Protein AF-A0A7S3F3W3-F1 (afdb_monomer_lite)

Radius of gyration: 16.12 Å; chains: 1; bounding box: 39×40×44 Å

Sequence (169 aa):
FDASTVGALYGQASDDHSRWLGLWSKMDLAHVFGFPLWEEEVFKLLQAAFGELTSIYDYYAGSKPGSGGQSDETMQQSELVDFALDVGLVTEEFPLGRVLAIFDQINERDARHDRDLELHEFLNLLVVVAFHRANPRFGEQPTPKAKPLVEVPRSLKQLLSAQVLRTES

Structure (mmCIF, N/CA/C/O backbone):
data_AF-A0A7S3F3W3-F1
#
_entry.id   AF-A0A7S3F3W3-F1
#
loop_
_atom_site.group_PDB
_atom_site.id
_atom_site.type_symbol
_atom_site.label_atom_id
_atom_site.label_alt_id
_atom_site.label_comp_id
_atom_site.label_asym_id
_atom_site.label_entity_id
_atom_site.label_seq_id
_atom_site.pdbx_PDB_ins_code
_atom_site.Cartn_x
_atom_site.Cartn_y
_atom_site.Cartn_z
_atom_site.occupancy
_atom_site.B_iso_or_equiv
_atom_site.auth_seq_id
_atom_site.auth_comp_id
_atom_site.auth_asym_id
_atom_site.auth_atom_id
_atom_site.pdbx_PDB_model_num
ATOM 1 N N . PHE A 1 1 ? 5.085 -18.299 2.031 1.00 86.56 1 PHE A N 1
ATOM 2 C CA . PHE A 1 1 ? 4.771 -18.625 0.625 1.00 86.56 1 PHE A CA 1
ATOM 3 C C . PHE A 1 1 ? 6.036 -18.391 -0.204 1.00 86.56 1 PHE A C 1
ATOM 5 O O . PHE A 1 1 ? 6.849 -17.581 0.214 1.00 86.56 1 PHE A O 1
ATOM 12 N N . ASP A 1 2 ? 6.290 -19.139 -1.286 1.00 90.50 2 ASP A N 1
ATOM 13 C CA . ASP A 1 2 ? 7.521 -18.967 -2.087 1.00 90.50 2 ASP A CA 1
ATOM 14 C C . ASP A 1 2 ? 7.233 -18.182 -3.373 1.00 90.50 2 ASP A C 1
ATOM 16 O O . ASP A 1 2 ? 6.868 -18.750 -4.407 1.00 90.50 2 ASP A O 1
ATOM 20 N N . ALA A 1 3 ? 7.411 -16.862 -3.291 1.00 90.88 3 ALA A N 1
ATOM 21 C CA . ALA A 1 3 ? 7.175 -15.927 -4.387 1.00 90.88 3 ALA A CA 1
ATOM 22 C C . ALA A 1 3 ? 8.014 -16.227 -5.639 1.00 90.88 3 ALA A C 1
ATOM 24 O O . ALA A 1 3 ? 7.561 -15.953 -6.748 1.00 90.88 3 ALA A O 1
ATOM 25 N N . SER A 1 4 ? 9.202 -16.824 -5.483 1.00 89.31 4 SER A N 1
ATOM 26 C CA . SER A 1 4 ? 10.112 -17.102 -6.604 1.00 89.31 4 SER A CA 1
ATOM 27 C C . SER A 1 4 ? 9.578 -18.164 -7.572 1.00 89.31 4 SER A C 1
ATOM 29 O O . SER A 1 4 ? 10.044 -18.268 -8.705 1.00 89.31 4 SER A O 1
ATOM 31 N N . THR A 1 5 ? 8.579 -18.937 -7.136 1.00 88.75 5 THR A N 1
ATOM 32 C CA . THR A 1 5 ? 7.930 -19.985 -7.937 1.00 88.75 5 THR A CA 1
ATOM 33 C C . THR A 1 5 ? 6.722 -19.486 -8.728 1.00 88.75 5 THR A C 1
ATOM 35 O O . THR A 1 5 ? 6.204 -20.212 -9.581 1.00 88.75 5 THR A O 1
ATOM 38 N N . VAL A 1 6 ? 6.251 -18.263 -8.461 1.00 90.62 6 VAL A N 1
ATOM 39 C CA . VAL A 1 6 ? 5.092 -17.691 -9.149 1.00 90.62 6 VAL A CA 1
ATOM 40 C C . VAL A 1 6 ? 5.532 -17.108 -10.483 1.00 90.62 6 VAL A C 1
ATOM 42 O O . VAL A 1 6 ? 6.422 -16.271 -10.525 1.00 90.62 6 VAL A O 1
ATOM 45 N N . GLY A 1 7 ? 4.893 -17.543 -11.571 1.00 89.12 7 GLY A N 1
ATOM 46 C CA . GLY A 1 7 ? 5.175 -17.039 -12.915 1.00 89.12 7 GLY A CA 1
ATOM 47 C C . GLY A 1 7 ? 4.514 -15.693 -13.233 1.00 89.12 7 GLY A C 1
ATOM 48 O O . GLY A 1 7 ? 3.687 -15.170 -12.480 1.00 89.12 7 GLY A O 1
ATOM 49 N N . ALA A 1 8 ? 4.858 -15.153 -14.401 1.00 89.62 8 ALA A N 1
ATOM 50 C CA . ALA A 1 8 ? 4.246 -13.943 -14.937 1.00 89.62 8 ALA A CA 1
ATOM 51 C C . ALA A 1 8 ? 2.738 -14.128 -15.179 1.00 89.62 8 ALA A C 1
ATOM 53 O O . ALA A 1 8 ? 2.280 -15.204 -15.579 1.00 89.62 8 ALA A O 1
ATOM 54 N N . 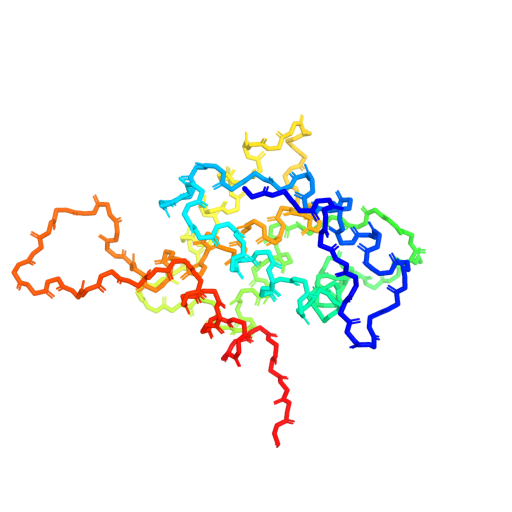LEU A 1 9 ? 1.965 -13.060 -14.970 1.00 90.62 9 LEU A N 1
ATOM 55 C CA . LEU A 1 9 ? 0.548 -13.034 -15.338 1.00 90.62 9 LEU A CA 1
ATOM 56 C C . LEU A 1 9 ? 0.381 -12.992 -16.864 1.00 90.62 9 LEU A C 1
ATOM 58 O O . LEU A 1 9 ? 1.271 -12.562 -17.598 1.00 90.62 9 LEU A O 1
ATOM 62 N N . TYR A 1 10 ? -0.790 -13.401 -17.358 1.00 85.94 10 TYR A N 1
ATOM 63 C CA . TYR A 1 10 ? -1.111 -13.270 -18.779 1.00 85.94 10 TYR A CA 1
ATOM 64 C C . TYR A 1 10 ? -1.043 -11.796 -19.207 1.00 85.94 10 TYR A C 1
ATOM 66 O O . TYR A 1 10 ? -1.745 -10.957 -18.650 1.00 85.94 10 TYR A O 1
ATOM 74 N N . GLY A 1 11 ? -0.197 -11.490 -20.193 1.00 84.50 11 GLY A N 1
ATOM 75 C CA . GLY A 1 11 ? 0.031 -10.124 -20.673 1.00 84.50 11 GLY A CA 1
ATOM 76 C C . GLY A 1 11 ? 1.056 -9.312 -19.872 1.00 84.50 11 GLY A C 1
ATOM 77 O O . GLY A 1 11 ? 1.397 -8.215 -20.302 1.00 84.50 11 GLY A O 1
ATOM 78 N N . GLN A 1 12 ? 1.591 -9.836 -18.763 1.00 86.38 12 GLN A N 1
ATOM 79 C CA . GLN A 1 12 ? 2.699 -9.201 -18.045 1.00 86.38 12 GLN A CA 1
ATOM 80 C C . GLN A 1 12 ? 4.016 -9.449 -18.794 1.00 86.38 12 GLN A C 1
ATOM 82 O O . GLN A 1 12 ? 4.351 -10.595 -19.107 1.00 86.38 12 GLN A O 1
ATOM 87 N N . ALA A 1 13 ? 4.777 -8.389 -19.073 1.00 86.44 13 ALA A N 1
ATOM 88 C CA . ALA A 1 13 ? 6.097 -8.518 -19.683 1.00 86.44 13 ALA A CA 1
ATOM 89 C C . ALA A 1 13 ? 7.075 -9.261 -18.749 1.00 86.44 13 ALA A C 1
ATOM 91 O O . ALA A 1 13 ? 7.006 -9.136 -17.525 1.00 86.44 13 ALA A O 1
ATOM 92 N N . SER A 1 14 ? 8.016 -10.023 -19.320 1.00 86.12 14 SER A N 1
ATOM 93 C CA . SER A 1 14 ? 9.006 -10.792 -18.542 1.00 86.12 14 SER A CA 1
ATOM 94 C C . SER A 1 14 ? 9.884 -9.900 -17.657 1.00 86.12 14 SER A C 1
ATOM 96 O O . SER A 1 14 ? 10.218 -10.278 -16.530 1.00 86.12 14 SER A O 1
ATOM 98 N N . ASP A 1 15 ? 10.234 -8.713 -18.151 1.00 87.00 15 ASP A N 1
ATOM 99 C CA . ASP A 1 15 ? 11.040 -7.743 -17.410 1.00 87.00 15 ASP A CA 1
ATOM 100 C C . ASP A 1 15 ? 10.240 -7.136 -16.246 1.00 87.00 15 ASP A C 1
ATOM 102 O O . ASP A 1 15 ? 10.757 -7.058 -15.132 1.00 87.00 15 ASP A O 1
ATOM 106 N N . ASP A 1 16 ? 8.953 -6.825 -16.450 1.00 87.81 16 ASP A N 1
ATOM 107 C CA . ASP A 1 16 ? 8.057 -6.346 -15.385 1.00 87.81 16 ASP A CA 1
ATOM 108 C C . ASP A 1 16 ? 7.867 -7.395 -14.291 1.00 87.81 16 ASP A C 1
ATOM 110 O O . ASP A 1 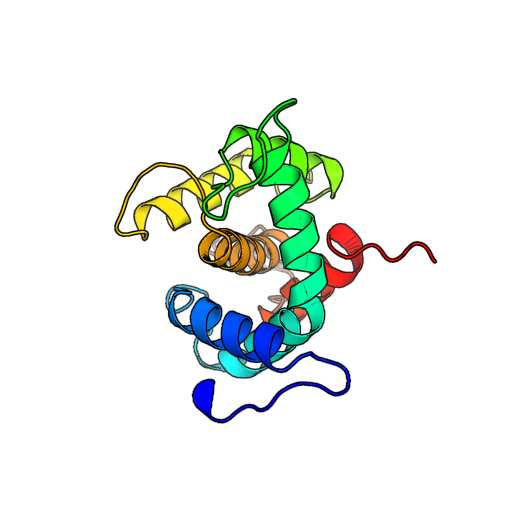16 ? 7.885 -7.076 -13.103 1.00 87.81 16 ASP A O 1
ATOM 114 N N . HIS A 1 17 ? 7.712 -8.663 -14.678 1.00 92.00 17 HIS A N 1
ATOM 115 C CA . HIS A 1 17 ? 7.620 -9.761 -13.724 1.00 92.00 17 HIS A CA 1
ATOM 116 C C . HIS A 1 17 ? 8.922 -9.937 -12.929 1.00 92.00 17 HIS A C 1
ATOM 118 O O . HIS A 1 17 ? 8.886 -10.089 -11.708 1.00 92.00 17 HIS A O 1
ATOM 124 N N . SER A 1 18 ? 10.077 -9.851 -13.593 1.00 93.00 18 SER A N 1
ATOM 125 C CA . SER A 1 18 ? 11.382 -9.936 -12.924 1.00 93.00 18 SER A CA 1
ATOM 126 C C . SER A 1 18 ? 11.595 -8.770 -11.953 1.00 93.00 18 SER A C 1
ATOM 128 O O . SER A 1 18 ? 12.050 -8.977 -10.825 1.00 93.00 18 SER A O 1
ATOM 130 N N . ARG A 1 19 ? 11.206 -7.549 -12.350 1.00 93.50 19 ARG A N 1
ATOM 131 C CA . ARG A 1 19 ? 11.229 -6.359 -11.486 1.00 93.50 19 ARG A CA 1
ATOM 132 C C . ARG A 1 19 ? 10.298 -6.529 -10.286 1.00 93.50 19 ARG A C 1
ATOM 134 O O . ARG A 1 19 ? 10.706 -6.210 -9.173 1.00 93.50 19 ARG A O 1
ATOM 141 N N . TRP A 1 20 ? 9.096 -7.069 -10.492 1.00 95.31 20 TRP A N 1
ATOM 142 C CA . TRP A 1 20 ? 8.154 -7.374 -9.415 1.00 95.31 20 TRP A CA 1
ATOM 143 C C . TRP A 1 20 ? 8.748 -8.342 -8.385 1.00 95.31 20 TRP A C 1
ATOM 145 O O . TRP A 1 20 ? 8.714 -8.049 -7.193 1.00 95.31 20 TRP A O 1
ATOM 155 N N . LEU A 1 21 ? 9.347 -9.456 -8.821 1.00 96.38 21 LEU A N 1
ATOM 156 C CA . LEU A 1 21 ? 9.980 -10.417 -7.907 1.00 96.38 21 LEU A CA 1
ATOM 157 C C . LEU A 1 21 ? 11.139 -9.789 -7.123 1.00 96.38 21 LEU A C 1
ATOM 159 O O . LEU A 1 21 ? 11.247 -9.987 -5.911 1.00 96.38 21 LEU A O 1
ATOM 163 N N . GLY A 1 22 ? 11.979 -9.001 -7.801 1.00 94.88 22 GLY A N 1
ATOM 164 C CA . GLY A 1 22 ? 13.060 -8.259 -7.155 1.00 94.88 22 GLY A CA 1
ATOM 165 C C . GLY A 1 22 ? 12.537 -7.280 -6.104 1.00 94.88 22 GLY A C 1
ATOM 166 O O . GLY A 1 22 ? 13.079 -7.207 -5.003 1.00 94.88 22 GLY A O 1
ATOM 167 N N . LEU A 1 23 ? 11.449 -6.575 -6.411 1.00 94.50 23 LEU A N 1
ATOM 168 C CA . LEU A 1 23 ? 10.822 -5.624 -5.504 1.00 94.50 23 LEU A CA 1
ATOM 169 C C . LEU A 1 23 ? 10.156 -6.301 -4.301 1.00 94.50 23 LEU A C 1
ATOM 171 O O . LEU A 1 23 ? 10.388 -5.884 -3.169 1.00 94.50 23 LEU A O 1
ATOM 175 N N . TRP A 1 24 ? 9.398 -7.376 -4.528 1.00 96.56 24 TRP A N 1
ATOM 176 C CA . TRP A 1 24 ? 8.765 -8.153 -3.462 1.00 96.56 24 TRP A CA 1
ATOM 177 C C . TRP A 1 24 ? 9.789 -8.671 -2.452 1.00 96.56 24 TRP A C 1
ATOM 179 O O . TRP A 1 24 ? 9.546 -8.626 -1.251 1.00 96.56 24 TRP A O 1
ATOM 189 N N . SER A 1 25 ? 10.965 -9.102 -2.921 1.00 95.31 25 SER A N 1
ATOM 190 C CA . SER A 1 25 ? 12.028 -9.603 -2.039 1.00 95.31 25 SER A CA 1
ATOM 191 C C . SER A 1 25 ? 12.564 -8.566 -1.040 1.00 95.31 25 SER A C 1
ATOM 193 O O . SER A 1 25 ? 13.163 -8.950 -0.038 1.00 95.31 25 SER A O 1
ATOM 195 N N . LYS A 1 26 ? 12.336 -7.269 -1.296 1.00 93.81 26 LYS A N 1
ATOM 196 C CA . LYS A 1 26 ? 12.709 -6.159 -0.408 1.00 93.81 26 LYS A CA 1
ATOM 197 C C . LYS A 1 26 ? 11.593 -5.737 0.555 1.00 93.81 26 LYS A C 1
ATOM 199 O O . LYS A 1 26 ? 11.859 -5.003 1.497 1.00 93.81 26 LYS A O 1
ATOM 204 N N . MET A 1 27 ? 10.346 -6.139 0.316 1.00 94.88 27 MET A N 1
ATOM 205 C CA . MET A 1 27 ? 9.210 -5.733 1.148 1.00 94.88 27 MET A CA 1
ATOM 206 C C . MET A 1 27 ? 9.286 -6.368 2.550 1.00 94.88 27 MET A C 1
ATOM 208 O O . MET A 1 27 ? 9.442 -7.583 2.668 1.00 94.88 27 MET A O 1
ATOM 212 N N . ASP A 1 28 ? 9.115 -5.571 3.616 1.00 93.38 28 ASP A N 1
ATOM 213 C CA . ASP A 1 28 ? 8.969 -6.059 4.997 1.00 93.38 28 ASP A CA 1
ATOM 214 C C . ASP A 1 28 ? 7.508 -5.943 5.446 1.00 93.38 28 ASP A C 1
ATOM 216 O O . ASP A 1 28 ? 7.036 -4.886 5.866 1.00 93.38 28 ASP A O 1
ATOM 220 N N . LEU A 1 29 ? 6.797 -7.068 5.390 1.00 96.00 29 LEU A N 1
ATOM 221 C CA . LEU A 1 29 ? 5.403 -7.186 5.822 1.00 96.00 29 LEU A CA 1
ATOM 222 C C . LEU A 1 29 ? 5.226 -8.096 7.045 1.00 96.00 29 LEU A C 1
ATOM 224 O O . LEU A 1 29 ? 4.098 -8.304 7.496 1.00 96.00 29 LEU A O 1
ATOM 228 N N . ALA A 1 30 ? 6.315 -8.621 7.615 1.00 95.25 30 ALA A N 1
ATOM 229 C CA . ALA A 1 30 ? 6.249 -9.609 8.694 1.00 95.25 30 ALA A CA 1
ATOM 230 C C . ALA A 1 30 ? 5.612 -9.058 9.981 1.00 95.25 30 ALA A C 1
ATOM 232 O O . ALA A 1 30 ? 5.107 -9.812 10.813 1.00 95.25 30 ALA A O 1
ATOM 233 N N . HIS A 1 31 ? 5.621 -7.734 10.136 1.00 93.25 31 HIS A N 1
ATOM 234 C CA . HIS A 1 31 ? 5.022 -7.022 11.259 1.00 93.25 31 HIS A CA 1
ATOM 235 C C . HIS A 1 31 ? 3.510 -6.776 11.102 1.00 93.25 31 HIS A C 1
ATOM 237 O O . HIS A 1 31 ? 2.852 -6.375 12.065 1.00 93.25 31 HIS A O 1
ATOM 243 N N . VAL A 1 32 ? 2.946 -6.988 9.911 1.00 96.00 32 VAL A N 1
ATOM 244 C CA . VAL A 1 32 ? 1.533 -6.719 9.630 1.00 96.00 32 VAL A CA 1
ATOM 245 C C . VAL A 1 32 ? 0.668 -7.868 10.153 1.00 96.00 32 VAL A C 1
ATOM 247 O O . VAL A 1 32 ? 0.983 -9.049 9.996 1.00 96.00 32 VAL A O 1
ATOM 250 N N . PHE A 1 33 ? -0.452 -7.525 10.796 1.00 94.81 33 PHE A N 1
ATOM 251 C CA . PHE A 1 33 ? -1.319 -8.493 11.468 1.00 94.81 33 PHE A CA 1
ATOM 252 C C . PHE A 1 33 ? -1.741 -9.649 10.548 1.00 94.81 33 PHE A C 1
ATOM 254 O O . PHE A 1 33 ? -2.267 -9.436 9.457 1.00 94.81 33 PHE A O 1
ATOM 261 N N . GLY A 1 34 ? -1.556 -10.884 11.020 1.00 95.19 34 GLY A N 1
ATOM 262 C CA . GLY A 1 34 ? -1.947 -12.103 10.306 1.00 95.19 34 GLY A CA 1
ATOM 263 C C . GLY A 1 34 ? -0.907 -12.639 9.318 1.00 95.19 34 GLY A C 1
ATOM 264 O O . GLY A 1 34 ? -1.157 -13.680 8.714 1.00 95.19 34 GLY A O 1
ATOM 265 N N . PHE A 1 35 ? 0.249 -11.991 9.153 1.00 96.25 35 PHE A N 1
ATOM 266 C CA . PHE A 1 35 ? 1.347 -12.555 8.366 1.00 96.25 35 PHE A CA 1
ATOM 267 C C . PHE A 1 35 ? 1.829 -13.897 8.973 1.00 96.25 35 PHE A C 1
ATOM 269 O O . PHE A 1 35 ? 1.893 -14.006 10.201 1.00 96.25 35 PHE A O 1
ATOM 276 N N . PRO A 1 36 ? 2.172 -14.932 8.172 1.00 96.56 36 PRO A N 1
ATOM 277 C CA . PRO A 1 36 ? 2.176 -15.006 6.703 1.00 96.56 36 PRO A CA 1
ATOM 278 C C . PRO A 1 36 ? 0.883 -15.580 6.087 1.00 96.56 36 PRO A C 1
ATOM 280 O O . PRO A 1 36 ? 0.894 -15.991 4.930 1.00 96.56 36 PRO A O 1
ATOM 283 N N . LEU A 1 37 ? -0.233 -15.657 6.824 1.00 96.75 37 LEU A N 1
ATOM 284 C CA . LEU A 1 37 ? -1.443 -16.373 6.375 1.00 96.75 37 LEU A CA 1
ATOM 285 C C . LEU A 1 37 ? -2.014 -15.841 5.054 1.00 96.75 37 LEU A C 1
ATOM 287 O O . LEU A 1 37 ? -2.550 -16.608 4.264 1.00 96.75 37 LEU A O 1
ATOM 291 N N . TRP A 1 38 ? -1.891 -14.536 4.821 1.00 97.44 38 TRP A N 1
ATOM 292 C CA . TRP A 1 38 ? -2.429 -13.845 3.649 1.00 97.44 38 TRP A CA 1
ATOM 293 C C . TRP A 1 38 ? -1.371 -13.467 2.604 1.00 97.44 38 TRP A C 1
ATOM 295 O O . TRP A 1 38 ? -1.699 -12.825 1.605 1.00 97.44 38 TRP A O 1
ATOM 305 N N . GLU A 1 39 ? -0.105 -13.827 2.835 1.00 97.50 39 GLU A N 1
ATOM 306 C CA . GLU A 1 39 ? 1.051 -13.369 2.052 1.00 97.50 39 GLU A CA 1
ATOM 307 C C . GLU A 1 39 ? 0.860 -13.596 0.543 1.00 97.50 39 GLU A C 1
ATOM 309 O O . GLU A 1 39 ? 1.043 -12.679 -0.255 1.00 97.50 39 GLU A O 1
ATOM 314 N N . GLU A 1 40 ? 0.410 -14.795 0.161 1.00 97.31 40 GLU A N 1
ATOM 315 C CA . GLU A 1 40 ? 0.164 -15.170 -1.235 1.00 97.31 40 GLU A CA 1
ATOM 316 C C . GLU A 1 40 ? -0.916 -14.303 -1.905 1.00 97.31 40 GLU A C 1
ATOM 318 O O . GLU A 1 40 ? -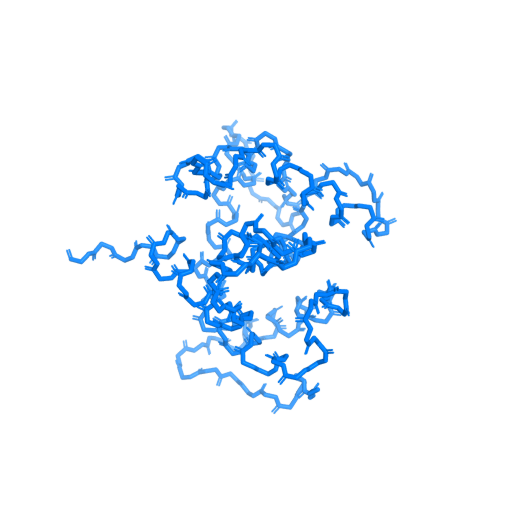0.790 -13.931 -3.073 1.00 97.31 40 GLU A O 1
ATOM 323 N N . GLU A 1 41 ? -1.992 -13.972 -1.187 1.00 97.94 41 GLU A N 1
ATOM 324 C CA . GLU A 1 41 ? -3.080 -13.163 -1.740 1.00 97.94 41 GLU A CA 1
ATOM 325 C C . GLU A 1 41 ? -2.649 -11.710 -1.947 1.00 97.94 41 GLU A C 1
ATOM 327 O O . GLU A 1 41 ? -2.960 -11.121 -2.984 1.00 97.94 41 GLU A O 1
ATOM 332 N N . VAL A 1 42 ? -1.895 -11.140 -1.001 1.00 98.38 42 VAL A N 1
ATOM 333 C CA . VAL A 1 42 ? -1.333 -9.788 -1.145 1.00 98.38 42 VAL A CA 1
ATOM 334 C C . VAL A 1 42 ? -0.304 -9.737 -2.269 1.00 98.38 42 VAL A C 1
ATOM 336 O O . VAL A 1 42 ? -0.364 -8.811 -3.078 1.00 98.38 42 VAL A O 1
ATOM 339 N N . PHE A 1 43 ? 0.562 -10.751 -2.389 1.00 98.06 43 PHE A N 1
ATOM 340 C CA . PHE A 1 43 ? 1.485 -10.875 -3.518 1.00 98.06 43 PHE A CA 1
ATOM 341 C C . PHE A 1 43 ? 0.738 -10.799 -4.851 1.00 98.06 43 PHE A C 1
ATOM 343 O O . PHE A 1 43 ? 1.072 -9.989 -5.710 1.00 98.06 43 PHE A O 1
ATOM 350 N N . LYS A 1 44 ? -0.317 -11.606 -5.017 1.00 97.19 44 LYS A N 1
ATOM 351 C CA . LYS A 1 44 ? -1.100 -11.657 -6.261 1.00 97.19 44 LYS A CA 1
ATOM 352 C C . LYS A 1 44 ? -1.827 -10.343 -6.551 1.00 97.19 44 LYS A C 1
ATOM 354 O O . LYS A 1 44 ? -1.877 -9.930 -7.707 1.00 97.19 44 LYS A O 1
ATOM 359 N N . LEU A 1 45 ? -2.384 -9.687 -5.528 1.00 97.88 45 LEU A N 1
ATOM 360 C CA . LEU A 1 45 ? -3.055 -8.389 -5.677 1.00 97.88 45 LEU A CA 1
ATOM 361 C C . LEU A 1 45 ? -2.086 -7.303 -6.151 1.00 97.88 45 LEU A C 1
ATOM 363 O O . LEU A 1 45 ? -2.407 -6.567 -7.081 1.00 97.88 45 LEU A O 1
ATOM 367 N N . LEU A 1 46 ? -0.904 -7.222 -5.540 1.00 97.69 46 LEU A N 1
ATOM 368 C CA . LEU A 1 46 ? 0.107 -6.238 -5.915 1.00 97.69 46 LEU A CA 1
ATOM 369 C C . LEU A 1 46 ? 0.753 -6.565 -7.265 1.00 97.69 46 LEU A C 1
ATOM 371 O O . LEU A 1 46 ? 0.916 -5.654 -8.068 1.00 97.69 46 LEU A O 1
ATOM 375 N N . GLN A 1 47 ? 1.021 -7.841 -7.575 1.00 96.88 47 GLN A N 1
ATOM 376 C CA . GLN A 1 47 ? 1.516 -8.259 -8.893 1.00 96.88 47 GLN A CA 1
ATOM 377 C C . GLN A 1 47 ? 0.560 -7.829 -10.010 1.00 96.88 47 GLN A C 1
ATOM 379 O O . GLN A 1 47 ? 0.998 -7.305 -11.032 1.00 96.88 47 GLN A O 1
ATOM 384 N N . ALA A 1 48 ? -0.745 -8.042 -9.813 1.00 95.31 48 ALA A N 1
ATOM 385 C CA . ALA A 1 48 ? -1.765 -7.677 -10.792 1.00 95.31 48 ALA A CA 1
ATOM 386 C C . ALA A 1 48 ? -1.861 -6.160 -11.013 1.00 95.31 48 ALA A C 1
ATOM 388 O O . ALA A 1 48 ? -2.177 -5.729 -12.117 1.00 95.31 48 ALA A O 1
ATOM 389 N N . ALA A 1 49 ? -1.565 -5.363 -9.985 1.00 95.50 49 ALA A N 1
ATOM 390 C CA . ALA A 1 49 ? -1.592 -3.904 -10.030 1.00 95.50 49 ALA A CA 1
ATOM 391 C C . ALA A 1 49 ? -0.213 -3.265 -10.285 1.00 95.50 49 ALA A C 1
ATOM 393 O O . ALA A 1 49 ? -0.098 -2.041 -10.295 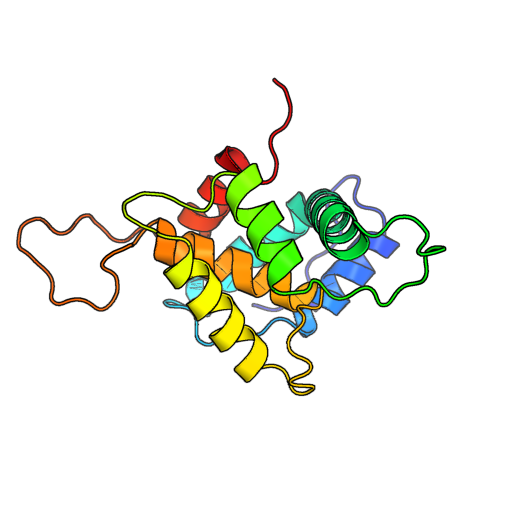1.00 95.50 49 ALA A O 1
ATOM 394 N N . PHE A 1 50 ? 0.845 -4.062 -10.468 1.00 94.25 50 PHE A N 1
ATOM 395 C CA . PHE A 1 50 ? 2.224 -3.591 -10.329 1.00 94.25 50 PHE A CA 1
ATOM 396 C C . PHE A 1 50 ? 2.598 -2.468 -11.304 1.00 94.25 50 PHE A C 1
ATOM 398 O O . PHE A 1 50 ? 3.194 -1.473 -10.893 1.00 94.25 50 PHE A O 1
ATOM 405 N N . GLY A 1 51 ? 2.229 -2.599 -12.582 1.00 91.25 51 GLY A N 1
ATOM 406 C CA . GLY A 1 51 ? 2.551 -1.592 -13.601 1.00 91.25 51 GLY A CA 1
ATOM 407 C C . GLY A 1 51 ? 1.873 -0.241 -13.345 1.00 91.25 51 GLY A C 1
ATOM 408 O O . GLY A 1 51 ? 2.500 0.811 -13.471 1.00 91.25 51 GLY A O 1
ATOM 409 N N . GLU A 1 52 ? 0.610 -0.265 -12.920 1.00 92.19 52 GLU A N 1
ATOM 410 C CA . GLU A 1 52 ? -0.154 0.945 -12.602 1.00 92.19 52 GLU A CA 1
ATOM 411 C C . GLU A 1 52 ? 0.333 1.585 -11.296 1.00 92.19 52 GLU A C 1
ATOM 413 O O . GLU A 1 52 ? 0.573 2.787 -11.259 1.00 92.19 52 GLU A O 1
ATOM 418 N N . LEU A 1 53 ? 0.593 0.786 -10.254 1.00 95.12 53 LEU A N 1
ATOM 419 C CA . LEU A 1 53 ? 1.173 1.273 -8.998 1.00 95.12 53 LEU A CA 1
ATOM 420 C C . LEU A 1 53 ? 2.554 1.900 -9.195 1.00 95.12 53 LEU A C 1
ATOM 422 O O . LEU A 1 53 ? 2.850 2.915 -8.571 1.00 95.12 53 LEU A O 1
ATOM 426 N N . THR A 1 54 ? 3.373 1.326 -10.079 1.00 92.31 54 THR A N 1
ATOM 427 C CA . THR A 1 54 ? 4.665 1.910 -10.462 1.00 92.31 54 THR A CA 1
ATOM 428 C C . THR A 1 54 ? 4.463 3.265 -11.135 1.00 92.31 54 THR A C 1
ATOM 430 O O . THR A 1 54 ? 5.106 4.232 -10.754 1.00 92.31 54 THR A O 1
ATOM 433 N N . SER A 1 55 ? 3.516 3.364 -12.072 1.00 90.25 55 SER A N 1
ATOM 434 C CA . SER A 1 55 ? 3.228 4.621 -12.777 1.00 90.25 55 SER A CA 1
ATOM 435 C C . SER A 1 55 ? 2.702 5.713 -11.835 1.00 90.25 55 SER A C 1
ATOM 437 O O . SER A 1 55 ? 3.066 6.877 -11.973 1.00 90.25 55 SER A O 1
ATOM 439 N N . ILE A 1 56 ? 1.867 5.340 -10.859 1.00 92.31 56 ILE A N 1
ATOM 440 C CA . ILE A 1 56 ? 1.372 6.246 -9.813 1.00 92.31 56 ILE A CA 1
ATOM 441 C C . ILE A 1 56 ? 2.526 6.722 -8.933 1.00 92.31 56 ILE A C 1
ATOM 443 O O . ILE A 1 56 ? 2.646 7.916 -8.677 1.00 92.31 56 ILE A O 1
ATOM 447 N N . TYR A 1 57 ? 3.377 5.803 -8.480 1.00 93.44 57 TYR A N 1
ATOM 448 C CA . TYR A 1 57 ? 4.545 6.156 -7.685 1.00 93.44 57 TYR A CA 1
ATOM 449 C C . TYR A 1 57 ? 5.455 7.130 -8.442 1.00 93.44 57 TYR A C 1
ATOM 451 O O . TYR A 1 57 ? 5.755 8.191 -7.905 1.00 93.44 57 TYR A O 1
ATOM 459 N N . ASP A 1 58 ? 5.813 6.820 -9.692 1.00 89.88 58 ASP A N 1
ATOM 460 C CA . ASP A 1 58 ? 6.694 7.656 -10.517 1.00 89.88 58 ASP A CA 1
ATOM 461 C C . ASP A 1 58 ? 6.092 9.060 -10.732 1.00 89.88 58 ASP A C 1
ATOM 463 O O . ASP A 1 58 ? 6.804 10.062 -10.698 1.00 89.88 58 ASP A O 1
ATOM 467 N N . TYR A 1 59 ? 4.766 9.162 -10.890 1.00 89.44 59 TYR A N 1
ATOM 468 C CA . TYR A 1 59 ? 4.075 10.450 -11.010 1.00 89.44 59 TYR A CA 1
ATOM 469 C C . TYR A 1 59 ? 4.240 11.333 -9.760 1.00 89.44 59 TYR A C 1
ATOM 471 O O . TYR A 1 59 ? 4.509 12.531 -9.883 1.00 89.44 59 TYR A O 1
ATOM 479 N N . TYR A 1 60 ? 4.090 10.763 -8.560 1.00 90.75 60 TYR A N 1
ATOM 480 C CA . TYR A 1 60 ? 4.172 11.528 -7.311 1.00 90.75 60 TYR A CA 1
ATOM 481 C C . TYR A 1 60 ? 5.618 11.750 -6.844 1.00 90.75 60 TYR A C 1
ATOM 483 O O . TYR A 1 60 ? 5.951 12.871 -6.472 1.00 90.75 60 TYR A O 1
ATOM 491 N N . ALA A 1 61 ? 6.485 10.735 -6.926 1.00 88.88 61 ALA A N 1
ATOM 492 C CA . ALA A 1 61 ? 7.903 10.830 -6.553 1.00 88.88 61 ALA A CA 1
ATOM 493 C C . ALA A 1 61 ? 8.709 11.766 -7.480 1.00 88.88 61 ALA A C 1
ATOM 495 O O . ALA A 1 61 ? 9.730 12.324 -7.083 1.00 88.88 61 ALA A O 1
ATOM 496 N N . GLY A 1 62 ? 8.235 11.961 -8.718 1.00 70.88 62 GLY A N 1
ATOM 497 C CA . GLY A 1 62 ? 8.879 12.779 -9.747 1.00 70.88 62 GLY A CA 1
ATOM 498 C C . GLY A 1 62 ? 8.205 14.124 -10.033 1.00 70.88 62 GLY A C 1
ATOM 499 O O . GLY A 1 62 ? 8.565 14.788 -11.004 1.00 70.88 62 GLY A O 1
ATOM 500 N N . SER A 1 63 ? 7.233 14.578 -9.228 1.00 60.28 63 SER A N 1
ATOM 501 C CA . SER A 1 63 ? 6.445 15.808 -9.479 1.00 60.28 63 SER A CA 1
ATOM 502 C C . SER A 1 63 ? 7.233 17.142 -9.409 1.00 60.28 63 SER A C 1
ATOM 504 O O . SER A 1 63 ? 6.655 18.225 -9.275 1.00 60.28 63 SER A O 1
ATOM 506 N N . LYS A 1 64 ? 8.561 17.125 -9.579 1.00 53.62 64 LYS A N 1
ATOM 507 C CA . LYS A 1 64 ? 9.402 18.323 -9.722 1.00 53.62 64 LYS A CA 1
ATOM 508 C C . LYS A 1 64 ? 9.570 18.686 -11.206 1.00 53.62 64 LYS A C 1
ATOM 510 O O . LYS A 1 64 ? 10.108 17.896 -11.980 1.00 53.62 64 LYS A O 1
ATOM 515 N N . PRO A 1 65 ? 9.207 19.911 -11.637 1.00 43.59 65 PRO A N 1
ATOM 516 C CA . PRO A 1 65 ? 9.501 20.368 -12.992 1.00 43.59 65 PRO A CA 1
ATOM 517 C C . PRO A 1 65 ? 11.017 20.362 -13.251 1.00 43.59 65 PRO A C 1
ATOM 519 O O . PRO A 1 65 ? 11.752 21.152 -12.660 1.00 43.59 65 PRO A O 1
ATOM 522 N N . GLY A 1 66 ? 11.481 19.498 -14.160 1.00 51.66 66 GLY A N 1
ATOM 523 C CA . GLY A 1 66 ? 12.860 19.499 -14.659 1.00 51.66 66 GLY A CA 1
ATOM 524 C C . GLY A 1 66 ? 13.773 18.362 -14.189 1.00 51.66 66 GLY A C 1
ATOM 525 O O . GLY A 1 66 ? 14.959 18.415 -14.526 1.00 51.66 66 GLY A O 1
ATOM 526 N N . SER A 1 67 ? 13.284 17.334 -13.479 1.00 53.88 67 SER A N 1
ATOM 527 C CA . SER A 1 67 ? 14.076 16.108 -13.306 1.00 53.88 67 SER A CA 1
ATOM 528 C C . SER A 1 67 ? 14.122 15.350 -14.641 1.00 53.88 67 SER A C 1
ATOM 530 O O . SER A 1 67 ? 13.162 14.750 -15.118 1.00 53.88 67 SER A O 1
ATOM 532 N N . GLY A 1 68 ? 15.251 15.476 -15.341 1.00 46.84 68 GLY A N 1
ATOM 533 C CA . GLY A 1 68 ? 15.561 14.636 -16.491 1.00 46.84 68 GLY A CA 1
ATOM 534 C C . GLY A 1 68 ? 15.697 13.202 -15.997 1.00 46.84 68 GLY A C 1
ATOM 535 O O . GLY A 1 68 ? 16.702 12.882 -15.369 1.00 46.84 68 GLY A O 1
ATOM 536 N N . GLY A 1 69 ? 14.663 12.395 -16.241 1.00 50.16 69 GLY A N 1
ATOM 537 C CA . GLY A 1 69 ? 14.468 11.087 -15.622 1.00 50.16 69 GLY A CA 1
ATOM 538 C C . GLY A 1 69 ? 15.724 10.219 -15.533 1.00 50.16 69 GLY A C 1
ATOM 539 O O . GLY A 1 69 ? 16.345 9.907 -16.551 1.00 50.16 69 GLY A O 1
ATOM 540 N N . GLN A 1 70 ? 16.041 9.798 -14.305 1.00 45.78 70 GLN A N 1
ATOM 541 C CA . GLN A 1 70 ? 16.879 8.641 -13.985 1.00 45.78 70 GLN A CA 1
ATOM 542 C C . GLN A 1 70 ? 16.420 7.986 -12.668 1.00 45.78 70 GLN A C 1
ATOM 544 O O . GLN A 1 70 ? 16.553 8.561 -11.597 1.00 45.78 70 GLN A O 1
ATOM 549 N N . SER A 1 71 ? 15.881 6.773 -12.812 1.00 49.25 71 SER A N 1
ATOM 550 C CA . SER A 1 71 ? 16.013 5.524 -12.029 1.00 49.25 71 SER A CA 1
ATOM 551 C C . SER A 1 71 ? 16.135 5.442 -10.490 1.00 49.25 71 SER A C 1
ATOM 553 O O . SER A 1 71 ? 16.114 4.309 -10.024 1.00 49.25 71 SER A O 1
ATOM 555 N N . ASP A 1 72 ? 16.207 6.519 -9.705 1.00 58.03 72 ASP A N 1
ATOM 556 C CA . ASP A 1 72 ? 16.328 6.454 -8.226 1.00 58.03 72 ASP A CA 1
ATOM 557 C C . ASP A 1 72 ? 15.463 7.514 -7.503 1.00 58.03 72 ASP A C 1
ATOM 559 O O . ASP A 1 72 ? 15.803 7.981 -6.419 1.00 58.03 72 ASP A O 1
ATOM 563 N N . GLU A 1 73 ? 14.346 7.941 -8.100 1.00 74.56 73 GLU A N 1
ATOM 564 C CA . GLU A 1 73 ? 13.455 8.909 -7.446 1.00 74.56 73 GLU A CA 1
ATOM 565 C C . GLU A 1 73 ? 12.724 8.242 -6.265 1.00 74.56 73 GLU A C 1
ATOM 567 O O . GLU A 1 73 ? 11.970 7.277 -6.432 1.00 74.56 73 GLU A O 1
ATOM 572 N N . THR A 1 74 ? 12.999 8.736 -5.059 1.00 88.25 74 THR A N 1
ATOM 573 C CA . THR A 1 74 ? 12.339 8.377 -3.801 1.00 88.25 74 THR A CA 1
ATOM 574 C C . THR A 1 74 ? 11.180 9.339 -3.534 1.00 88.25 74 THR A C 1
ATOM 576 O O . THR A 1 74 ? 11.267 10.526 -3.845 1.00 88.25 74 THR A O 1
ATOM 579 N N . MET A 1 75 ? 10.078 8.844 -2.969 1.00 91.38 75 MET A N 1
ATOM 580 C CA . MET A 1 75 ? 8.914 9.668 -2.640 1.00 91.38 75 MET A CA 1
ATOM 581 C C . MET A 1 75 ? 9.102 10.360 -1.289 1.00 91.38 75 MET A C 1
ATOM 583 O O . MET A 1 75 ? 9.121 9.710 -0.240 1.00 91.38 75 MET A O 1
ATOM 587 N N . GLN A 1 76 ? 9.158 11.687 -1.304 1.00 91.75 76 GLN A N 1
ATOM 588 C CA . GLN A 1 76 ? 9.293 12.492 -0.093 1.00 91.75 76 GLN A CA 1
ATOM 589 C C . GLN A 1 76 ? 7.981 12.527 0.697 1.00 91.75 76 GLN A C 1
ATOM 591 O O . GLN A 1 76 ? 6.888 12.381 0.146 1.00 91.75 76 GLN A O 1
ATOM 596 N N . GLN A 1 77 ? 8.055 12.826 1.997 1.00 93.12 77 GLN A N 1
ATOM 597 C CA . GLN A 1 77 ? 6.854 12.935 2.835 1.00 93.12 77 GLN A CA 1
ATOM 598 C C . GLN A 1 77 ? 5.814 13.924 2.269 1.00 93.12 77 GLN A C 1
ATOM 600 O O . GLN A 1 77 ? 4.617 13.661 2.350 1.00 93.12 77 GLN A O 1
ATOM 605 N N . SER A 1 78 ? 6.243 15.046 1.676 1.00 92.69 78 SER A N 1
ATOM 606 C CA . SER A 1 78 ? 5.330 16.013 1.047 1.00 92.69 78 SER A CA 1
ATOM 607 C C .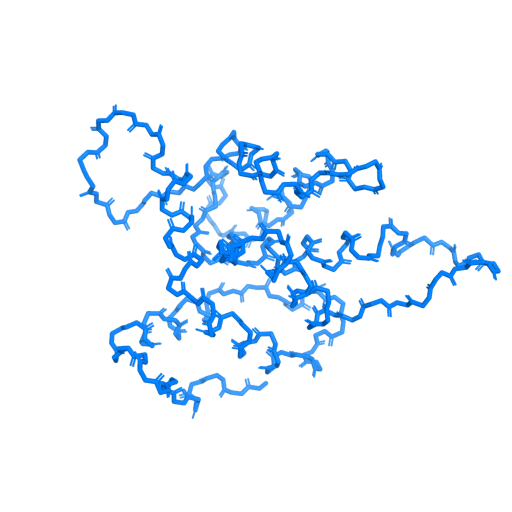 SER A 1 78 ? 4.623 15.449 -0.187 1.00 92.69 78 SER A C 1
ATOM 609 O O . SER A 1 78 ? 3.433 15.682 -0.356 1.00 92.69 78 SER A O 1
ATOM 611 N N . GLU A 1 79 ? 5.321 14.663 -1.004 1.00 94.12 79 GLU A N 1
ATOM 612 C CA . GLU A 1 79 ? 4.750 14.019 -2.196 1.00 94.12 79 GLU A CA 1
ATOM 613 C C . GLU A 1 79 ? 3.761 12.915 -1.795 1.00 94.12 79 GLU A C 1
ATOM 615 O O . GLU A 1 79 ? 2.703 12.766 -2.408 1.00 94.12 79 GLU A O 1
ATOM 620 N N . LEU A 1 80 ? 4.035 12.204 -0.692 1.00 95.69 80 LEU A N 1
ATOM 621 C CA . LEU A 1 80 ? 3.066 11.282 -0.102 1.00 95.69 80 LEU A CA 1
ATOM 622 C C . LEU A 1 80 ? 1.809 12.009 0.397 1.00 95.69 80 LEU A C 1
ATOM 624 O O . LEU A 1 80 ? 0.711 11.459 0.295 1.00 95.69 80 LEU A O 1
ATOM 628 N N . VAL A 1 81 ? 1.941 13.214 0.966 1.00 96.25 81 VAL A N 1
ATOM 629 C CA . VAL A 1 81 ? 0.780 14.013 1.395 1.00 96.25 81 VAL A CA 1
ATOM 630 C C . VAL A 1 81 ? -0.098 14.352 0.194 1.00 96.25 81 VAL A C 1
ATOM 632 O O . VAL A 1 81 ? -1.308 14.134 0.275 1.00 96.25 81 VAL A O 1
ATOM 635 N N . ASP A 1 82 ? 0.497 14.814 -0.907 1.00 95.00 82 ASP A N 1
ATOM 636 C CA . ASP A 1 82 ? -0.233 15.126 -2.140 1.00 95.00 82 ASP A CA 1
ATOM 637 C C . ASP A 1 82 ? -0.968 13.881 -2.663 1.00 95.00 82 ASP A C 1
ATOM 639 O O . ASP A 1 82 ? -2.191 13.908 -2.823 1.00 95.00 82 ASP A O 1
ATOM 643 N N . PHE A 1 83 ? -0.273 12.742 -2.774 1.00 95.81 83 PHE A N 1
ATOM 644 C CA . PHE A 1 83 ? -0.887 11.458 -3.130 1.00 95.81 83 PHE A CA 1
ATOM 645 C C . PHE A 1 83 ? -2.057 11.089 -2.209 1.00 95.81 83 PHE A C 1
ATOM 647 O O . PHE A 1 83 ? -3.150 10.756 -2.670 1.00 95.81 83 PHE A O 1
ATOM 654 N N . ALA A 1 84 ? -1.845 11.138 -0.892 1.00 96.69 84 ALA A N 1
ATOM 655 C CA . ALA A 1 84 ? -2.825 10.694 0.091 1.00 96.69 84 ALA A CA 1
ATOM 656 C C . ALA A 1 84 ? -4.109 11.534 0.068 1.00 96.69 84 ALA A C 1
ATOM 658 O O . ALA A 1 84 ? -5.196 11.002 0.334 1.00 96.69 84 ALA A O 1
ATOM 659 N N . LEU A 1 85 ? -3.987 12.829 -0.228 1.00 95.56 85 LEU A N 1
ATOM 660 C CA . LEU A 1 85 ? -5.118 13.737 -0.382 1.00 95.56 85 LEU A CA 1
ATOM 661 C C . LEU A 1 85 ? -5.839 13.501 -1.713 1.00 95.56 85 LEU A C 1
ATOM 663 O O . LEU A 1 85 ? -7.059 13.320 -1.699 1.00 95.56 85 LEU A O 1
ATOM 667 N N . ASP A 1 86 ? -5.105 13.417 -2.822 1.00 94.38 86 ASP A N 1
ATOM 668 C CA . ASP A 1 86 ? -5.668 13.266 -4.168 1.00 94.38 86 ASP A CA 1
ATOM 669 C C . ASP A 1 86 ? -6.493 11.983 -4.322 1.00 94.38 86 ASP A C 1
ATOM 671 O O . ASP A 1 86 ? -7.619 12.005 -4.831 1.00 94.38 86 ASP A O 1
ATOM 675 N N . VAL A 1 87 ? -5.977 10.850 -3.831 1.00 94.00 87 VAL A N 1
ATOM 676 C CA . VAL A 1 87 ? -6.678 9.558 -3.958 1.00 94.00 87 VAL A CA 1
ATOM 677 C C . VAL A 1 87 ? -7.705 9.319 -2.844 1.00 94.00 87 VAL A C 1
ATOM 679 O O . VAL A 1 87 ? -8.467 8.347 -2.884 1.00 94.00 87 VAL A O 1
ATOM 682 N N . GLY A 1 88 ? -7.774 10.209 -1.847 1.00 93.75 88 GLY A N 1
ATOM 683 C CA . GLY A 1 88 ? -8.721 10.115 -0.734 1.00 93.75 88 GLY A CA 1
ATOM 684 C C . GLY A 1 88 ? -8.380 9.019 0.282 1.00 93.75 88 GLY A C 1
ATOM 685 O O . GLY A 1 88 ? -9.278 8.340 0.803 1.00 93.75 88 GLY A O 1
ATOM 686 N N . LEU A 1 89 ? -7.087 8.823 0.576 1.00 94.56 89 LEU A N 1
ATOM 687 C CA . LEU A 1 89 ? -6.663 7.980 1.704 1.00 94.56 89 LEU A CA 1
ATOM 688 C C . LEU A 1 89 ? -7.129 8.580 3.030 1.00 94.56 89 LEU A C 1
ATOM 690 O O . LEU A 1 89 ? -7.562 7.849 3.927 1.00 94.56 89 LEU A O 1
ATOM 694 N N . VAL A 1 90 ? -7.062 9.908 3.127 1.00 96.06 90 VAL A N 1
ATOM 695 C CA . VAL A 1 90 ? -7.421 10.672 4.319 1.00 96.06 90 VAL A CA 1
ATOM 696 C C . VAL A 1 90 ? -8.939 10.727 4.482 1.00 96.06 90 VAL A C 1
ATOM 698 O O . VAL A 1 90 ? -9.669 11.136 3.583 1.00 96.06 90 VAL A O 1
ATOM 701 N N . THR A 1 91 ? -9.419 10.326 5.656 1.00 94.00 91 THR A N 1
ATOM 702 C CA . THR A 1 91 ? -10.839 10.373 6.041 1.00 94.00 91 THR A CA 1
ATOM 703 C C . THR A 1 91 ? -10.976 10.868 7.480 1.00 94.00 91 THR A C 1
ATOM 705 O O . THR A 1 91 ? -9.983 10.975 8.197 1.00 94.00 91 THR A O 1
ATOM 708 N N . GLU A 1 92 ? -12.200 11.137 7.937 1.00 93.75 92 GLU A N 1
ATOM 709 C CA . GLU A 1 92 ? -12.448 11.526 9.334 1.00 93.75 92 GLU A CA 1
ATOM 710 C C . GLU A 1 92 ? -11.974 10.451 10.331 1.00 93.75 92 GLU A C 1
ATOM 712 O O . GLU A 1 92 ? -11.331 10.766 11.330 1.00 93.75 92 GLU A O 1
ATOM 717 N N . GLU A 1 93 ? -12.219 9.170 10.033 1.00 91.94 93 GLU A N 1
ATOM 718 C CA . GLU A 1 93 ? -11.790 8.046 10.882 1.00 91.94 93 GLU A CA 1
ATOM 719 C C . GLU A 1 93 ? -10.307 7.670 10.677 1.00 91.94 93 GLU A C 1
ATOM 721 O O . GLU A 1 93 ? -9.712 6.977 11.506 1.00 91.94 93 GLU A O 1
ATOM 726 N N . PHE A 1 94 ? -9.688 8.135 9.588 1.00 96.06 94 PHE A N 1
ATOM 727 C CA . PHE A 1 94 ? -8.293 7.869 9.242 1.00 96.06 94 PHE A CA 1
ATOM 728 C C . PHE A 1 94 ? -7.592 9.155 8.765 1.00 96.06 94 PHE A C 1
ATOM 730 O O . PHE A 1 94 ? -7.418 9.356 7.559 1.00 96.06 94 PHE A O 1
ATOM 737 N N . PRO A 1 95 ? -7.242 10.064 9.695 1.00 97.50 95 PRO A N 1
ATOM 738 C CA . PRO A 1 95 ? -6.699 11.377 9.356 1.00 97.50 95 PRO A CA 1
ATOM 739 C C . PRO A 1 95 ? -5.263 11.292 8.825 1.00 97.50 95 PRO A C 1
ATOM 741 O O . PRO A 1 95 ? -4.551 10.323 9.091 1.00 97.50 95 PRO A O 1
ATOM 744 N N . LEU A 1 96 ? -4.802 12.355 8.155 1.00 97.81 96 LEU A N 1
ATOM 745 C CA . LEU A 1 96 ? -3.461 12.438 7.556 1.00 97.81 96 LEU A CA 1
ATOM 746 C C . LEU A 1 96 ? -2.341 12.104 8.552 1.00 97.81 96 LEU A C 1
ATOM 748 O O . LEU A 1 96 ? -1.403 11.399 8.203 1.00 97.81 96 LEU A O 1
ATOM 752 N N . GLY A 1 97 ? -2.474 12.518 9.816 1.00 97.81 97 GLY A N 1
ATOM 753 C CA . GLY A 1 97 ? -1.498 12.184 10.858 1.00 97.81 97 GLY A CA 1
ATOM 754 C C . GLY A 1 97 ? -1.286 10.676 11.053 1.00 97.81 97 GLY A C 1
ATOM 755 O O . GLY A 1 97 ? -0.188 10.265 11.408 1.00 97.81 97 GLY A O 1
ATOM 756 N N . ARG A 1 98 ? -2.291 9.831 10.772 1.00 97.56 98 ARG A N 1
ATOM 757 C CA . ARG A 1 98 ? -2.121 8.368 10.785 1.00 97.56 98 ARG A CA 1
ATOM 758 C C . ARG A 1 98 ? -1.370 7.850 9.562 1.00 97.56 98 ARG A C 1
ATOM 760 O O . ARG A 1 98 ? -0.610 6.901 9.702 1.00 97.56 98 ARG A O 1
ATOM 767 N N . VAL A 1 99 ? -1.560 8.468 8.396 1.00 97.88 99 VAL A N 1
ATOM 768 C CA . VAL A 1 99 ? -0.779 8.152 7.187 1.00 97.88 99 VAL A CA 1
ATOM 769 C C . VAL A 1 99 ? 0.696 8.481 7.429 1.00 97.88 99 VAL A C 1
ATOM 771 O O . VAL A 1 99 ? 1.550 7.634 7.194 1.00 97.88 99 VAL A O 1
ATOM 774 N N . LEU A 1 100 ? 0.987 9.662 7.986 1.00 97.38 100 LEU A N 1
ATOM 775 C CA . LEU A 1 100 ? 2.354 10.090 8.304 1.00 97.38 100 LEU A CA 1
ATOM 776 C C . LEU A 1 100 ? 3.006 9.226 9.391 1.00 97.38 100 LEU A C 1
ATOM 778 O O . LEU A 1 100 ? 4.160 8.847 9.258 1.00 97.38 100 LEU A O 1
ATOM 782 N N . ALA A 1 101 ? 2.254 8.823 10.418 1.00 96.69 101 ALA A N 1
ATOM 783 C CA . ALA A 1 101 ? 2.771 7.888 11.416 1.00 96.69 101 ALA A CA 1
ATOM 784 C C . ALA A 1 101 ? 3.154 6.525 10.810 1.00 96.69 101 ALA A C 1
ATOM 786 O O . ALA A 1 101 ? 4.099 5.896 11.277 1.00 96.69 101 ALA A O 1
ATOM 787 N N . ILE A 1 102 ? 2.435 6.056 9.783 1.00 96.88 102 ILE A N 1
ATOM 788 C CA . ILE A 1 102 ? 2.800 4.832 9.055 1.00 96.88 102 ILE A CA 1
ATOM 789 C C . ILE A 1 102 ? 4.026 5.075 8.173 1.00 96.88 102 ILE A C 1
ATOM 791 O O . ILE A 1 102 ? 4.909 4.227 8.139 1.00 96.88 102 ILE A O 1
ATOM 795 N N . PHE A 1 103 ? 4.109 6.222 7.497 1.00 96.19 103 PHE A N 1
ATOM 796 C CA . PHE A 1 103 ? 5.306 6.617 6.752 1.00 96.19 103 PHE A CA 1
ATOM 797 C C . PHE A 1 103 ? 6.560 6.573 7.630 1.00 96.19 103 PHE A C 1
ATOM 799 O O . PHE A 1 103 ? 7.545 5.947 7.243 1.00 96.19 103 PHE A O 1
ATOM 806 N N . ASP A 1 104 ? 6.504 7.168 8.823 1.00 94.44 104 ASP A N 1
ATOM 807 C CA . ASP A 1 104 ? 7.629 7.171 9.761 1.00 94.44 104 ASP A CA 1
ATOM 808 C C . ASP A 1 104 ? 7.978 5.739 10.204 1.00 94.44 104 ASP A C 1
ATOM 810 O O . ASP A 1 104 ? 9.140 5.347 10.168 1.00 94.44 104 ASP A O 1
ATOM 814 N N . GLN A 1 105 ? 6.974 4.914 10.528 1.00 93.69 105 GLN A N 1
ATOM 815 C CA . GLN A 1 105 ? 7.185 3.510 10.915 1.00 93.69 105 GLN A CA 1
ATOM 816 C C . GLN A 1 105 ? 7.828 2.656 9.818 1.00 93.69 105 GLN A C 1
ATOM 818 O O . GLN A 1 105 ? 8.559 1.719 10.135 1.00 93.69 105 GLN A O 1
ATOM 823 N N . ILE A 1 106 ? 7.511 2.918 8.549 1.00 93.56 106 ILE A N 1
ATOM 824 C CA . ILE A 1 106 ? 8.094 2.196 7.415 1.00 93.56 106 ILE A CA 1
ATOM 825 C C . ILE A 1 106 ? 9.540 2.655 7.190 1.00 93.56 106 ILE A C 1
ATOM 827 O O . ILE A 1 106 ? 10.424 1.808 7.140 1.00 93.56 106 ILE A O 1
ATOM 831 N N . ASN A 1 107 ? 9.801 3.965 7.199 1.00 89.12 107 ASN A N 1
ATOM 832 C CA . ASN A 1 107 ? 11.157 4.522 7.087 1.00 89.12 107 ASN A CA 1
ATOM 833 C C . ASN A 1 107 ? 12.092 4.084 8.231 1.00 89.12 107 ASN A C 1
ATOM 835 O O . ASN A 1 107 ? 13.293 3.899 8.046 1.00 89.12 107 ASN A O 1
ATOM 839 N N . GLU A 1 108 ? 11.566 3.917 9.447 1.00 88.50 108 GLU A N 1
ATOM 840 C CA . GLU A 1 108 ? 12.341 3.406 10.588 1.00 88.50 108 GLU A CA 1
ATOM 841 C C . GLU A 1 108 ? 12.781 1.944 10.411 1.00 88.50 108 GLU A C 1
ATOM 843 O O . GLU A 1 108 ? 13.692 1.488 11.104 1.00 88.50 108 GLU A O 1
ATOM 848 N N . ARG A 1 109 ? 12.134 1.198 9.509 1.00 84.69 109 ARG A N 1
ATOM 849 C CA . ARG A 1 109 ? 12.475 -0.196 9.187 1.00 84.69 109 ARG A CA 1
ATOM 850 C C . ARG A 1 109 ? 13.431 -0.311 8.012 1.00 84.69 109 ARG A C 1
ATOM 852 O O . ARG A 1 109 ? 14.048 -1.364 7.858 1.00 84.69 109 ARG A O 1
ATOM 859 N N . ASP A 1 110 ? 13.551 0.740 7.212 1.00 78.88 110 ASP A N 1
ATOM 860 C CA . ASP A 1 110 ? 14.530 0.796 6.144 1.00 78.88 110 ASP A CA 1
ATOM 861 C C . ASP A 1 110 ? 15.947 0.985 6.693 1.00 78.88 110 ASP A C 1
ATOM 863 O O . ASP A 1 110 ? 16.179 1.611 7.724 1.00 78.88 110 ASP A O 1
ATOM 867 N N . ALA A 1 111 ? 16.914 0.390 6.003 1.00 70.88 111 ALA A N 1
ATOM 868 C CA . ALA A 1 111 ? 18.312 0.422 6.389 1.00 70.88 111 ALA A CA 1
ATOM 869 C C . ALA A 1 111 ? 18.997 1.759 6.061 1.00 70.88 111 ALA A C 1
ATOM 871 O O . ALA A 1 111 ? 20.061 2.033 6.625 1.00 70.88 111 ALA A O 1
ATOM 872 N N . ARG A 1 112 ? 18.454 2.566 5.135 1.00 70.06 112 ARG A N 1
ATOM 873 C CA . ARG A 1 112 ? 19.049 3.848 4.726 1.00 70.06 112 ARG A CA 1
ATOM 874 C C . ARG A 1 112 ? 18.611 4.992 5.626 1.00 70.06 112 ARG A C 1
ATOM 876 O O . ARG A 1 112 ? 19.418 5.894 5.859 1.00 70.06 112 ARG A O 1
ATOM 883 N N . HIS A 1 113 ? 17.390 4.933 6.165 1.00 69.44 113 HIS A N 1
ATOM 884 C CA . HIS A 1 113 ? 16.808 5.979 7.015 1.00 69.44 113 HIS A CA 1
ATOM 885 C C . HIS A 1 113 ? 16.873 7.379 6.366 1.00 69.44 113 HIS A C 1
ATOM 887 O O . HIS A 1 113 ? 17.045 8.389 7.060 1.00 69.44 113 HIS A O 1
ATOM 893 N N . ASP A 1 114 ? 16.779 7.450 5.036 1.00 74.44 114 ASP A N 1
ATOM 894 C CA . ASP A 1 114 ? 16.919 8.683 4.249 1.00 74.44 114 ASP A CA 1
ATOM 895 C C . ASP A 1 114 ? 15.651 9.557 4.250 1.00 74.44 114 ASP A C 1
ATOM 897 O O . ASP A 1 114 ? 15.710 10.711 3.825 1.00 74.44 114 ASP A O 1
ATOM 901 N N . ARG A 1 115 ? 14.575 9.071 4.891 1.00 82.75 115 ARG A N 1
ATOM 902 C CA . ARG A 1 115 ? 13.280 9.745 5.089 1.00 82.75 115 ARG A CA 1
ATOM 903 C C . ARG A 1 115 ? 12.478 9.946 3.809 1.00 82.75 115 ARG A C 1
ATOM 905 O O . ARG A 1 115 ? 11.570 10.778 3.817 1.00 82.75 115 ARG A O 1
ATOM 912 N N . ASP A 1 116 ? 12.764 9.176 2.772 1.00 89.75 116 ASP A N 1
ATOM 913 C CA . ASP A 1 116 ? 11.956 9.102 1.566 1.00 89.75 116 ASP A CA 1
ATOM 914 C C . ASP A 1 116 ? 11.582 7.630 1.319 1.00 89.75 116 ASP A C 1
ATOM 916 O O . ASP A 1 116 ? 12.273 6.728 1.769 1.00 89.75 116 ASP A O 1
ATOM 920 N N . LEU A 1 117 ? 10.478 7.363 0.622 1.00 92.50 117 LEU A N 1
ATOM 921 C CA . LEU A 1 117 ? 10.079 5.987 0.314 1.00 92.50 117 LEU A CA 1
ATOM 922 C C . LEU A 1 117 ? 10.613 5.573 -1.049 1.00 92.50 117 LEU A C 1
ATOM 924 O O . LEU A 1 117 ? 10.256 6.188 -2.049 1.00 92.50 117 LEU A O 1
ATOM 928 N N . GLU A 1 118 ? 11.351 4.472 -1.122 1.00 92.56 118 GLU A N 1
ATOM 929 C CA . GLU A 1 118 ? 11.502 3.709 -2.357 1.00 92.56 118 GLU A CA 1
ATOM 930 C C . GLU A 1 118 ? 10.164 3.037 -2.741 1.00 92.56 118 GLU A C 1
ATOM 932 O O . GLU A 1 118 ? 9.288 2.789 -1.905 1.00 92.56 118 GLU A O 1
ATOM 937 N N . LEU A 1 119 ? 10.011 2.629 -4.008 1.00 93.69 119 LEU A N 1
ATOM 938 C CA . LEU A 1 119 ? 8.784 1.972 -4.493 1.00 93.69 119 LEU A CA 1
ATOM 939 C C . LEU A 1 119 ? 8.360 0.766 -3.629 1.00 93.69 119 LEU A C 1
ATOM 941 O O . LEU A 1 119 ? 7.172 0.551 -3.404 1.00 93.69 119 LEU A O 1
ATOM 945 N N . HIS A 1 120 ? 9.311 -0.023 -3.120 1.00 94.62 120 HIS A N 1
ATOM 946 C CA . HIS A 1 120 ? 9.002 -1.186 -2.283 1.00 94.62 120 HIS A CA 1
ATOM 947 C C . HIS A 1 120 ? 8.417 -0.799 -0.915 1.00 94.62 120 HIS A C 1
ATOM 949 O O . HIS A 1 120 ? 7.523 -1.475 -0.404 1.00 94.62 120 HIS A O 1
ATOM 955 N N . GLU A 1 121 ? 8.853 0.327 -0.359 1.00 95.38 121 GLU A N 1
ATOM 956 C CA . GLU A 1 121 ? 8.340 0.882 0.888 1.00 95.38 121 GLU A CA 1
ATOM 957 C C . GLU A 1 121 ? 6.995 1.570 0.687 1.00 95.38 121 GLU A C 1
ATOM 959 O O . GLU A 1 121 ? 6.101 1.424 1.518 1.00 95.38 121 GLU A O 1
ATOM 964 N N . PHE A 1 122 ? 6.802 2.237 -0.453 1.00 96.56 122 PHE A N 1
ATOM 965 C CA . PHE A 1 122 ? 5.493 2.736 -0.860 1.00 96.56 122 PHE A CA 1
ATOM 966 C C . PHE A 1 122 ? 4.462 1.601 -0.948 1.00 96.56 122 PHE A C 1
ATOM 968 O O . PHE A 1 122 ? 3.351 1.730 -0.427 1.00 96.56 122 PHE A O 1
ATOM 975 N N . LEU A 1 123 ? 4.826 0.447 -1.521 1.00 97.75 123 LEU A N 1
ATOM 976 C CA . LEU A 1 123 ? 3.936 -0.718 -1.529 1.00 97.75 123 LEU A CA 1
ATOM 977 C C . LEU A 1 123 ? 3.685 -1.273 -0.118 1.00 97.75 123 LEU A C 1
ATOM 979 O O . LEU A 1 123 ? 2.541 -1.624 0.184 1.00 97.75 123 LEU A O 1
ATOM 983 N N . ASN A 1 124 ? 4.694 -1.309 0.765 1.00 97.38 124 ASN A N 1
ATOM 984 C CA . ASN A 1 124 ? 4.484 -1.679 2.173 1.00 97.38 124 ASN A CA 1
ATOM 985 C C . ASN A 1 124 ? 3.485 -0.723 2.839 1.00 97.38 124 ASN A C 1
ATOM 987 O O . ASN A 1 124 ? 2.526 -1.165 3.478 1.00 97.38 124 ASN A O 1
ATOM 991 N N . LEU A 1 125 ? 3.664 0.584 2.633 1.00 97.94 125 LEU A N 1
ATOM 992 C CA . LEU A 1 125 ? 2.786 1.621 3.154 1.00 97.94 125 LEU A CA 1
ATOM 993 C C . LEU A 1 125 ? 1.348 1.421 2.675 1.00 97.94 125 LEU A C 1
ATOM 995 O O . LEU A 1 125 ? 0.438 1.495 3.497 1.00 97.94 125 LEU A O 1
ATOM 999 N N . LEU A 1 126 ? 1.112 1.105 1.397 1.00 98.38 126 LEU A N 1
ATOM 1000 C CA . LEU A 1 126 ? -0.239 0.827 0.895 1.00 98.38 126 LEU A CA 1
ATOM 1001 C C . LEU A 1 126 ? -0.894 -0.369 1.598 1.00 98.38 126 LEU A C 1
ATOM 1003 O O . LEU A 1 126 ? -2.078 -0.297 1.935 1.00 98.38 126 LEU A O 1
ATOM 1007 N N . VAL A 1 127 ? -0.147 -1.446 1.864 1.00 98.56 127 VAL A N 1
ATOM 1008 C CA . VAL A 1 127 ? -0.656 -2.619 2.598 1.00 98.56 127 VAL A CA 1
ATOM 1009 C C . VAL A 1 127 ? -1.045 -2.239 4.031 1.00 98.56 127 VAL A C 1
ATOM 1011 O O . VAL A 1 127 ? -2.148 -2.565 4.484 1.00 98.56 127 VAL A O 1
ATOM 1014 N N . VAL A 1 128 ? -0.175 -1.507 4.730 1.00 98.12 128 VAL A N 1
ATOM 1015 C CA . VAL A 1 128 ? -0.395 -1.089 6.124 1.00 98.12 128 VAL A CA 1
ATOM 1016 C C . VAL A 1 128 ? -1.538 -0.075 6.221 1.00 98.12 128 VAL A C 1
ATOM 1018 O O . VAL A 1 128 ? -2.457 -0.245 7.029 1.00 98.12 128 VAL A O 1
ATOM 1021 N N . VAL A 1 129 ? -1.548 0.944 5.357 1.00 98.25 129 VAL A N 1
ATOM 1022 C CA . VAL A 1 129 ? -2.620 1.944 5.280 1.00 98.25 129 VAL A CA 1
ATOM 1023 C C . VAL A 1 129 ? -3.950 1.279 4.966 1.00 98.25 129 VAL A C 1
ATOM 1025 O O . VAL A 1 129 ? -4.932 1.583 5.640 1.00 98.25 129 VAL A O 1
ATOM 1028 N N . ALA A 1 130 ? -4.008 0.351 4.007 1.00 98.25 130 ALA A N 1
ATOM 1029 C CA . ALA A 1 130 ? -5.244 -0.354 3.689 1.00 98.25 130 ALA A CA 1
ATOM 1030 C C . ALA A 1 130 ? -5.836 -1.027 4.933 1.00 98.25 130 ALA A C 1
ATOM 1032 O O . ALA A 1 130 ? -7.010 -0.818 5.253 1.00 98.25 130 ALA A O 1
ATOM 1033 N N . PHE A 1 131 ? -5.013 -1.778 5.668 1.00 98.31 131 PHE A N 1
ATOM 1034 C CA . PHE A 1 131 ? -5.447 -2.486 6.866 1.00 98.31 131 PHE A CA 1
ATOM 1035 C C . PHE A 1 131 ? -5.905 -1.533 7.976 1.00 98.31 131 PHE A C 1
ATOM 1037 O O . PHE A 1 131 ? -7.016 -1.679 8.491 1.00 98.31 131 PHE A O 1
ATOM 1044 N N . HIS A 1 132 ? -5.099 -0.531 8.332 1.00 97.50 132 HIS A N 1
ATOM 1045 C CA . HIS A 1 132 ? -5.439 0.383 9.425 1.00 97.50 132 HIS A CA 1
ATOM 1046 C C . HIS A 1 132 ? -6.584 1.341 9.076 1.00 97.50 132 HIS A C 1
ATOM 1048 O O . HIS A 1 132 ? -7.353 1.718 9.960 1.00 97.50 132 HIS A O 1
ATOM 1054 N N . ARG A 1 133 ? -6.754 1.695 7.798 1.00 96.25 133 ARG A N 1
ATOM 1055 C CA . ARG A 1 133 ? -7.895 2.485 7.323 1.00 96.25 133 ARG A CA 1
ATOM 1056 C C . ARG A 1 133 ? -9.190 1.684 7.348 1.00 96.25 133 ARG A C 1
ATOM 1058 O O . ARG A 1 133 ? -10.222 2.220 7.736 1.00 96.25 133 ARG A O 1
ATOM 1065 N N . ALA A 1 134 ? -9.153 0.406 6.972 1.00 96.44 134 ALA A N 1
ATOM 1066 C CA . ALA A 1 134 ? -10.317 -0.475 7.081 1.00 96.44 134 ALA A CA 1
ATOM 1067 C C . ALA A 1 134 ? -10.648 -0.833 8.541 1.00 96.44 134 ALA A C 1
ATOM 1069 O O . ALA A 1 134 ? -11.796 -1.148 8.858 1.00 96.44 134 ALA A O 1
ATOM 1070 N N . ASN A 1 135 ? -9.659 -0.738 9.438 1.00 96.00 135 ASN A N 1
ATOM 1071 C CA . ASN A 1 135 ? -9.787 -1.048 10.857 1.00 96.00 135 ASN A CA 1
ATOM 1072 C C . ASN A 1 135 ? -9.281 0.102 11.759 1.00 96.00 135 ASN A C 1
ATOM 1074 O O . ASN A 1 135 ? -8.316 -0.091 12.504 1.00 96.00 135 ASN A O 1
ATOM 1078 N N . PRO A 1 136 ? -9.934 1.284 11.789 1.00 94.06 136 PRO A N 1
ATOM 1079 C CA . PRO A 1 136 ? -9.418 2.457 12.508 1.00 94.06 136 PRO A CA 1
ATOM 1080 C C . PRO A 1 136 ? -9.247 2.275 14.021 1.00 94.06 136 PRO A C 1
ATOM 1082 O O . PRO A 1 136 ? -8.549 3.059 14.658 1.00 94.06 136 PRO A O 1
ATOM 1085 N N . ARG A 1 137 ? -9.894 1.263 14.603 1.00 91.31 137 ARG A N 1
ATOM 1086 C CA . ARG A 1 137 ? -9.840 0.949 16.038 1.00 91.31 137 ARG A CA 1
ATOM 1087 C C . ARG A 1 137 ? -9.005 -0.295 16.346 1.00 91.31 137 ARG A C 1
ATOM 1089 O O . ARG A 1 137 ? -9.096 -0.846 17.440 1.00 91.31 137 ARG A O 1
ATOM 1096 N N . PHE A 1 138 ? -8.247 -0.793 15.371 1.00 92.88 138 PHE A N 1
ATOM 1097 C CA . PHE A 1 138 ? -7.374 -1.941 15.572 1.00 92.88 138 PHE A CA 1
ATOM 1098 C C . PHE A 1 138 ? -6.345 -1.649 16.674 1.00 92.88 138 PHE A C 1
ATOM 1100 O O . PHE A 1 138 ? -5.718 -0.593 16.674 1.00 92.88 138 PHE A O 1
ATOM 1107 N N . GLY A 1 139 ? -6.190 -2.580 17.620 1.00 88.81 139 GLY A N 1
ATOM 1108 C CA . GLY A 1 139 ? -5.328 -2.418 18.798 1.00 88.81 139 GLY A CA 1
ATOM 1109 C C . GLY A 1 139 ? -5.990 -1.728 20.000 1.00 88.81 139 GLY A C 1
ATOM 1110 O O . GLY A 1 139 ? -5.422 -1.744 21.090 1.00 88.81 139 GLY A O 1
ATOM 1111 N N . GLU A 1 140 ? -7.196 -1.172 19.852 1.00 90.06 140 GLU A N 1
ATOM 1112 C CA . GLU A 1 140 ? -7.979 -0.665 20.984 1.00 90.06 140 GLU A CA 1
ATOM 1113 C C . GLU A 1 140 ? -8.694 -1.799 21.738 1.00 90.06 140 GLU A C 1
ATOM 1115 O O . GLU A 1 140 ? -8.921 -2.890 21.208 1.00 90.06 140 GLU A O 1
ATOM 1120 N N . GLN A 1 141 ? -9.114 -1.529 22.980 1.00 87.44 141 GLN A N 1
ATOM 1121 C CA . GLN A 1 141 ? -9.958 -2.466 23.722 1.00 87.44 141 GLN A CA 1
ATOM 1122 C C . GLN A 1 141 ? -11.283 -2.708 22.973 1.00 87.44 141 GLN A C 1
ATOM 1124 O O . GLN A 1 141 ? -11.972 -1.741 22.625 1.00 87.44 141 GLN A O 1
ATOM 1129 N N . PRO A 1 142 ? -11.677 -3.977 22.743 1.00 83.12 142 PRO A N 1
ATOM 1130 C CA . PRO A 1 142 ? -12.918 -4.289 22.051 1.00 83.12 142 PRO A CA 1
ATOM 1131 C C . PRO A 1 142 ? -14.125 -3.674 22.759 1.00 83.12 142 PRO A C 1
ATOM 1133 O O . PRO A 1 142 ? -14.311 -3.833 23.965 1.00 83.12 142 PRO A O 1
ATOM 1136 N N . THR A 1 143 ? -14.980 -2.998 21.994 1.00 84.75 143 THR A N 1
ATOM 1137 C CA . THR A 1 143 ? -16.278 -2.524 22.491 1.00 84.75 143 THR A CA 1
ATOM 1138 C C . THR A 1 143 ? -17.382 -3.498 22.075 1.00 84.75 143 THR A C 1
ATOM 1140 O O . THR A 1 143 ? -17.240 -4.167 21.051 1.00 84.75 143 THR A O 1
ATOM 1143 N N . PRO A 1 144 ? -18.534 -3.540 22.771 1.00 85.31 144 PRO A N 1
ATOM 1144 C CA . PRO A 1 144 ? -19.672 -4.367 22.352 1.00 85.31 144 PRO A CA 1
ATOM 1145 C C . PRO A 1 144 ? -20.204 -4.059 20.940 1.00 85.31 144 PRO A C 1
ATOM 1147 O O . PRO A 1 144 ? -20.948 -4.853 20.379 1.00 85.31 144 PRO A O 1
ATOM 1150 N N . LYS A 1 145 ? -19.846 -2.898 20.371 1.00 84.31 145 LYS A N 1
ATOM 1151 C CA . LYS A 1 145 ? -20.216 -2.459 19.016 1.00 84.31 145 LYS A CA 1
ATOM 1152 C C . LYS A 1 145 ? -19.048 -2.542 18.025 1.00 84.31 145 LYS A C 1
ATOM 1154 O O . LYS A 1 145 ? -19.105 -1.907 16.973 1.00 84.31 145 LYS A O 1
ATOM 1159 N N . ALA A 1 146 ? -17.968 -3.246 18.369 1.00 83.06 146 ALA A N 1
ATOM 1160 C CA . ALA A 1 146 ? -16.822 -3.386 17.482 1.00 83.06 146 ALA A CA 1
ATOM 1161 C C . ALA A 1 146 ? -17.262 -4.024 16.156 1.00 83.06 146 ALA A C 1
ATOM 1163 O O . ALA A 1 146 ? -17.916 -5.068 16.138 1.00 83.06 146 ALA A O 1
ATOM 1164 N N . LYS A 1 147 ? -16.917 -3.369 15.044 1.00 86.88 147 LYS A N 1
ATOM 1165 C CA . LYS A 1 147 ? -17.100 -3.949 13.713 1.00 86.88 147 LYS A CA 1
ATOM 1166 C C . LYS A 1 147 ? -16.162 -5.162 13.577 1.00 86.88 147 LYS A C 1
ATOM 1168 O O . LYS A 1 147 ? -15.071 -5.128 14.151 1.00 86.88 147 LYS A O 1
ATOM 1173 N N . PRO A 1 148 ? -16.557 -6.212 12.836 1.00 91.25 148 PRO A N 1
ATOM 1174 C CA . PRO A 1 148 ? -15.650 -7.303 12.505 1.00 91.25 148 PRO A CA 1
ATOM 1175 C C . PRO A 1 148 ? -14.383 -6.779 11.829 1.00 91.25 148 PRO A C 1
ATOM 1177 O O . PRO A 1 148 ? -14.450 -5.827 11.049 1.00 91.25 148 PRO A O 1
ATOM 1180 N N . LEU A 1 149 ? -13.252 -7.420 12.121 1.00 94.00 149 LEU A N 1
ATOM 1181 C CA . LEU A 1 149 ? -11.979 -7.100 11.489 1.00 94.00 149 LEU A CA 1
ATOM 1182 C C . LEU A 1 149 ? -12.070 -7.340 9.975 1.00 94.00 149 LEU A C 1
ATOM 1184 O O . LEU A 1 149 ? -12.542 -8.386 9.529 1.00 94.00 149 LEU A O 1
ATOM 1188 N N . VAL A 1 150 ? -11.587 -6.383 9.191 1.00 97.19 150 VAL A N 1
ATOM 1189 C CA . VAL A 1 150 ? -11.357 -6.538 7.756 1.00 97.19 150 VAL A CA 1
ATOM 1190 C C . VAL A 1 150 ? -9.923 -7.017 7.551 1.00 97.19 150 VAL A C 1
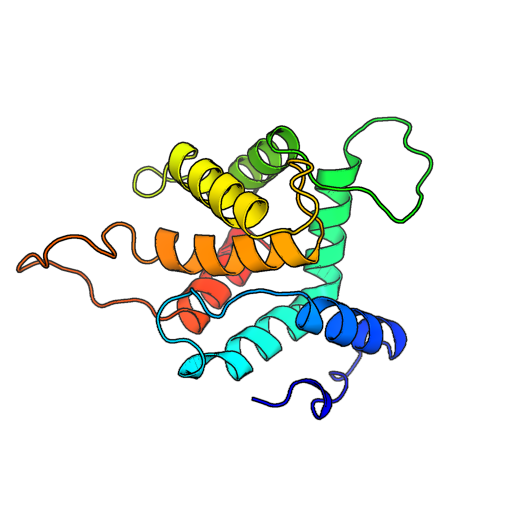ATOM 1192 O O . VAL A 1 150 ? -8.977 -6.334 7.932 1.00 97.19 150 VAL A O 1
ATOM 1195 N N . GLU A 1 151 ? -9.762 -8.198 6.962 1.00 97.50 151 GLU A N 1
ATOM 1196 C CA . GLU A 1 151 ? -8.454 -8.813 6.714 1.00 97.50 151 GLU A CA 1
ATOM 1197 C C . GLU A 1 151 ? -7.640 -8.062 5.653 1.00 97.50 151 GLU A C 1
ATOM 1199 O O . GLU A 1 151 ? -8.207 -7.422 4.761 1.00 97.50 151 GLU A O 1
ATOM 1204 N N . VAL A 1 152 ? -6.311 -8.206 5.717 1.00 98.38 152 VAL A N 1
ATOM 1205 C CA . VAL A 1 152 ? -5.353 -7.473 4.874 1.00 98.38 152 VAL A CA 1
ATOM 1206 C C . VAL A 1 152 ? -5.653 -7.595 3.369 1.00 98.38 152 VAL A C 1
ATOM 1208 O O . VAL A 1 152 ? -5.760 -6.547 2.724 1.00 98.38 152 VAL A O 1
ATOM 1211 N N . PRO A 1 153 ? -5.883 -8.792 2.780 1.00 98.31 153 PRO A N 1
ATOM 1212 C CA . PRO A 1 153 ? -6.199 -8.896 1.351 1.00 98.31 153 PRO A CA 1
ATOM 1213 C C . PRO A 1 153 ? -7.467 -8.141 0.973 1.00 98.31 153 PRO A C 1
ATOM 1215 O O . PRO A 1 153 ? -7.516 -7.445 -0.044 1.00 98.31 153 PRO A O 1
ATOM 1218 N N . ARG A 1 154 ? -8.505 -8.240 1.813 1.00 98.00 154 ARG A N 1
ATOM 1219 C CA . ARG A 1 154 ? -9.785 -7.577 1.569 1.00 98.00 154 ARG A CA 1
ATOM 1220 C C . ARG A 1 154 ? -9.642 -6.065 1.651 1.00 98.00 154 ARG A C 1
ATOM 1222 O O . ARG A 1 154 ? -10.150 -5.377 0.768 1.00 98.00 154 ARG A O 1
ATOM 1229 N N . SER A 1 155 ? -8.960 -5.554 2.674 1.00 98.06 155 SER A N 1
ATOM 1230 C CA . SER A 1 155 ? -8.734 -4.119 2.816 1.00 98.06 155 SER A CA 1
ATOM 1231 C C . SER A 1 155 ? -7.872 -3.564 1.685 1.00 98.06 155 SER A C 1
ATOM 1233 O O . SER A 1 155 ? -8.207 -2.517 1.134 1.00 98.06 155 SER A O 1
ATOM 1235 N N . LEU A 1 156 ? -6.814 -4.279 1.281 1.00 98.50 156 LEU A N 1
ATOM 1236 C CA . LEU A 1 156 ? -5.939 -3.864 0.183 1.00 98.50 156 LEU A CA 1
ATOM 1237 C C . LEU A 1 156 ? -6.697 -3.832 -1.141 1.00 98.50 156 LEU A C 1
ATOM 1239 O O . LEU A 1 156 ? -6.676 -2.824 -1.838 1.00 98.50 156 LEU A O 1
ATOM 1243 N N . LYS A 1 157 ? -7.446 -4.893 -1.458 1.00 97.62 157 LYS A N 1
ATOM 1244 C CA . LYS A 1 157 ? -8.276 -4.943 -2.666 1.00 97.62 157 LYS A CA 1
ATOM 1245 C C . LYS A 1 157 ? -9.286 -3.793 -2.715 1.00 97.62 157 LYS A C 1
ATOM 1247 O O . LYS A 1 157 ? -9.475 -3.193 -3.772 1.00 97.62 157 LYS A O 1
ATOM 1252 N N . GLN A 1 158 ? -9.936 -3.483 -1.591 1.00 96.00 158 GLN A N 1
ATOM 1253 C CA . GLN A 1 158 ? -10.868 -2.356 -1.494 1.00 96.00 158 GLN A CA 1
ATOM 1254 C C . GLN A 1 158 ? -10.163 -1.016 -1.728 1.00 96.00 158 GLN A C 1
ATOM 1256 O O . GLN A 1 158 ? -10.668 -0.211 -2.504 1.00 96.00 158 GLN A O 1
ATOM 1261 N N . LEU A 1 159 ? -8.998 -0.798 -1.110 1.00 96.44 159 LEU A N 1
ATOM 1262 C CA . LEU A 1 159 ? -8.222 0.429 -1.286 1.00 96.44 159 LEU A CA 1
ATOM 1263 C C . LEU A 1 159 ? -7.783 0.617 -2.745 1.00 96.44 159 LEU A C 1
ATOM 1265 O O . LEU A 1 159 ? -8.009 1.674 -3.333 1.00 96.44 159 LEU A O 1
ATOM 1269 N N . LEU A 1 160 ? -7.201 -0.428 -3.339 1.00 96.50 160 LEU A N 1
ATOM 1270 C CA . LEU A 1 160 ? -6.719 -0.402 -4.717 1.00 96.50 160 LEU A CA 1
ATOM 1271 C C . LEU A 1 160 ? -7.856 -0.101 -5.695 1.00 96.50 160 LEU A C 1
ATOM 1273 O O . LEU A 1 160 ? -7.755 0.836 -6.474 1.00 96.50 160 LEU A O 1
ATOM 1277 N N . SER A 1 161 ? -8.963 -0.840 -5.608 1.00 94.00 161 SER A N 1
ATOM 1278 C CA . SER A 1 161 ? -10.078 -0.699 -6.556 1.00 94.00 161 SER A CA 1
ATOM 1279 C C . SER A 1 161 ? -10.880 0.595 -6.412 1.00 94.00 161 SER A C 1
ATOM 1281 O O . SER A 1 161 ? -11.418 1.081 -7.400 1.00 94.00 161 SER A O 1
ATOM 1283 N N . ALA A 1 162 ? -11.004 1.148 -5.204 1.00 90.94 162 ALA A N 1
ATOM 1284 C CA . ALA A 1 162 ? -11.892 2.284 -4.962 1.00 90.94 162 ALA A CA 1
ATOM 1285 C C . ALA A 1 162 ? -11.166 3.637 -4.866 1.00 90.94 162 ALA A C 1
ATOM 1287 O O . ALA A 1 162 ? -11.806 4.684 -4.987 1.00 90.94 162 ALA A O 1
ATOM 1288 N N . GLN A 1 163 ? -9.859 3.644 -4.592 1.00 89.62 163 GLN A N 1
ATOM 1289 C CA . GLN A 1 163 ? -9.090 4.873 -4.382 1.00 89.62 163 GLN A CA 1
ATOM 1290 C C . GLN A 1 163 ? -7.897 4.991 -5.328 1.00 89.62 163 GLN A C 1
ATOM 1292 O O . GLN A 1 163 ? -7.783 6.013 -5.993 1.00 89.62 163 GLN A O 1
ATOM 1297 N N . VAL A 1 164 ? -7.034 3.973 -5.383 1.00 90.44 164 VAL A N 1
ATOM 1298 C CA . VAL A 1 164 ? -5.698 4.108 -5.990 1.00 90.44 164 VAL A CA 1
ATOM 1299 C C . VAL A 1 164 ? -5.714 3.885 -7.505 1.00 90.44 164 VAL A C 1
ATOM 1301 O O . VAL A 1 164 ? -5.213 4.721 -8.243 1.00 90.44 164 VAL A O 1
ATOM 1304 N N . LEU A 1 165 ? -6.318 2.792 -7.974 1.00 89.75 165 LEU A N 1
ATOM 1305 C CA . LEU A 1 165 ? -6.297 2.354 -9.377 1.00 89.75 165 LEU A CA 1
ATOM 1306 C C . LEU A 1 165 ? -7.561 2.787 -10.125 1.00 89.75 165 LEU A C 1
ATOM 1308 O O . LEU A 1 165 ? -8.201 1.964 -10.782 1.00 89.75 165 LEU A O 1
ATOM 1312 N N . ARG A 1 166 ? -8.043 4.020 -9.915 1.00 71.94 166 ARG A N 1
ATOM 1313 C CA . ARG A 1 166 ? -9.313 4.458 -10.519 1.00 71.94 166 ARG A CA 1
ATOM 1314 C C . ARG A 1 166 ? -9.214 4.372 -12.042 1.00 71.94 166 ARG A C 1
ATOM 1316 O O . ARG A 1 166 ? -8.746 5.288 -12.705 1.00 71.94 166 ARG A O 1
ATOM 1323 N N . THR A 1 167 ? -9.727 3.280 -12.588 1.00 52.62 167 THR A N 1
ATOM 1324 C CA . THR A 1 167 ? -10.060 3.162 -13.996 1.00 52.62 167 THR A CA 1
ATOM 1325 C C . THR A 1 167 ? -11.286 4.035 -14.201 1.00 52.62 167 THR A C 1
ATOM 1327 O O . THR A 1 167 ? -12.342 3.777 -13.617 1.00 52.62 167 THR A O 1
ATOM 1330 N N . GLU A 1 168 ? -11.135 5.122 -14.962 1.00 39.59 168 GLU A N 1
ATOM 1331 C CA . GLU A 1 168 ? -12.294 5.881 -15.428 1.00 39.59 168 GLU A CA 1
ATOM 1332 C C . GLU A 1 168 ? -13.246 4.888 -16.106 1.00 39.59 168 GLU A C 1
ATOM 1334 O O . GLU A 1 168 ? -12.860 4.173 -17.035 1.00 39.59 168 GLU A O 1
ATOM 1339 N N . SER A 1 169 ? -14.439 4.750 -15.526 1.00 31.52 169 SER A N 1
ATOM 1340 C CA . SER A 1 169 ? -15.495 3.849 -15.998 1.00 31.52 169 SER A CA 1
ATOM 1341 C C . SER A 1 169 ? -16.277 4.498 -17.126 1.00 31.52 169 SER A C 1
ATOM 1343 O O . SER A 1 169 ? -16.575 5.706 -16.991 1.00 31.52 169 SER A O 1
#

Secondary structure (DSSP, 8-state):
--GGGPPPPTT--HHHHHHHHHHHTT---TTSTTTTTTHHHHHHHHHHHHHHHHHHHHHHHT-STT----S-PPEEHHHHHHHHHHTT---SSS-HHHHHHHHHHHHTTSSS--SEE-HHHHHHHHHHHHHHHH-TTTTSPPPTTPPPPPPHHHHHHHHIIIIIS----

pLDDT: mean 89.08, std 13.12, range [31.52, 98.56]

Foldseek 3Di:
DDLVPDDADVVGDPVLSVVLSVLLVPADCCPPPPPPVCVVLLSVLCSVCVVVLVVLQCCLLVVDPPPPDDDWRFHAPVSVVVLCVQLVLADPLRHVVNLVVLLQVLLVPDPVSPRTHDSSSVSNSLLRSLQCSQPSQPPHDDDPPHDDHDDSSRSSNCSCDRGRVDDPD

Organism: NCBI:txid156174